Protein AF-A0A9W6YBW3-F1 (afdb_monomer)

Radius of gyration: 19.48 Å; Cα contacts (8 Å, |Δi|>4): 135; chains: 1; bounding box: 66×31×41 Å

Solvent-accessible surface area (backbone atoms only — not comparable to full-atom values): 6914 Å² total; per-residue (Å²): 141,82,72,66,79,62,45,55,63,48,42,54,52,51,54,76,32,42,73,80,82,78,66,52,54,80,42,73,29,34,48,46,88,48,59,49,100,83,72,43,60,48,72,36,84,46,43,98,91,35,56,52,49,73,50,76,48,27,54,49,57,53,56,60,69,70,45,66,70,92,50,41,45,80,44,78,47,76,49,74,46,92,71,98,48,80,50,70,46,75,48,77,46,80,45,76,53,76,93,77,83,80,81,74,87,76,86,135

Nearest PDB structures (foldseek):
  2ivq-assembly1_A  TM=4.413E-01  e=3.637E+00  Escherichia coli
  2ivb-assembly1_C  TM=3.155E-01  e=4.374E+00  Escherichia coli
  2ivb-assembly1_E  TM=3.021E-01  e=4.113E+00  Escherichia coli
  5tgc-assembly3_C  TM=1.911E-01  e=6.724E+00  Saccharomyces cerevisiae

Structure (mmCIF, N/CA/C/O backbone):
data_AF-A0A9W6YBW3-F1
#
_entry.id   AF-A0A9W6YBW3-F1
#
loop_
_atom_site.group_PDB
_atom_site.id
_atom_site.type_symbol
_atom_site.label_atom_id
_atom_site.label_alt_id
_atom_site.label_comp_id
_atom_site.label_asym_id
_atom_site.label_entity_id
_atom_site.label_seq_id
_atom_site.pdbx_PDB_ins_code
_atom_site.Cartn_x
_atom_site.Cartn_y
_atom_site.Cartn_z
_atom_site.occupancy
_atom_site.B_iso_or_equiv
_atom_site.auth_seq_id
_atom_site.auth_comp_id
_atom_site.auth_asym_id
_atom_site.auth_atom_id
_atom_site.pdbx_PDB_model_num
ATOM 1 N N . MET A 1 1 ? -17.115 10.679 24.715 1.00 38.50 1 MET A N 1
ATOM 2 C CA . MET A 1 1 ? -17.860 10.131 23.560 1.00 38.50 1 MET A CA 1
ATOM 3 C C . MET A 1 1 ? -17.455 10.954 22.345 1.00 38.50 1 MET A C 1
ATOM 5 O O . MET A 1 1 ? -17.577 12.166 22.435 1.00 38.50 1 MET A O 1
ATOM 9 N N . GLY A 1 2 ? -16.867 10.359 21.299 1.00 44.84 2 GLY A N 1
ATOM 10 C CA . GLY A 1 2 ? -16.411 11.132 20.124 1.00 44.84 2 GLY A CA 1
ATOM 11 C C . GLY A 1 2 ? -15.371 10.478 19.199 1.00 44.84 2 GLY A C 1
ATOM 12 O O . GLY A 1 2 ? -14.943 11.122 18.253 1.00 44.84 2 GLY A O 1
ATOM 13 N N . GLY A 1 3 ? -14.938 9.235 19.452 1.00 50.19 3 GLY A N 1
ATOM 14 C CA . GLY A 1 3 ? -13.897 8.572 18.643 1.00 50.19 3 GLY A CA 1
ATOM 15 C C . GLY A 1 3 ? -14.406 7.637 17.538 1.00 50.19 3 GLY A C 1
ATOM 16 O O . GLY A 1 3 ? -13.659 7.316 16.623 1.00 50.19 3 GLY A O 1
ATOM 17 N N . THR A 1 4 ? -15.660 7.185 17.606 1.00 52.91 4 THR A N 1
ATOM 18 C CA . THR A 1 4 ? -16.214 6.173 16.686 1.00 52.91 4 THR A CA 1
ATOM 19 C C . THR A 1 4 ? -16.784 6.776 15.401 1.00 52.91 4 THR A C 1
ATOM 21 O O . THR A 1 4 ? -16.621 6.185 14.338 1.00 52.91 4 THR A O 1
ATOM 24 N N . ASP A 1 5 ? -17.359 7.981 15.466 1.00 58.75 5 ASP A N 1
ATOM 25 C CA . ASP A 1 5 ? -18.003 8.642 14.315 1.00 58.75 5 ASP A CA 1
ATOM 26 C C . ASP A 1 5 ? -17.020 9.086 13.225 1.00 58.75 5 ASP A C 1
ATOM 28 O O . ASP A 1 5 ? -17.397 9.182 12.063 1.00 58.75 5 ASP A O 1
ATOM 32 N N . ALA A 1 6 ? -15.752 9.336 13.567 1.00 60.12 6 ALA A N 1
ATOM 33 C CA . ALA A 1 6 ? -14.721 9.700 12.592 1.00 60.12 6 ALA A CA 1
ATOM 34 C C . ALA A 1 6 ? -14.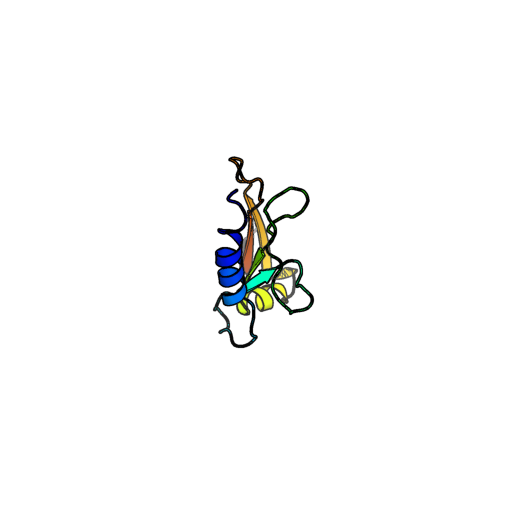027 8.480 11.962 1.00 60.12 6 ALA A C 1
ATOM 36 O O . ALA A 1 6 ? -13.442 8.596 10.886 1.00 60.12 6 ALA A O 1
ATOM 37 N N . LYS A 1 7 ? -14.106 7.303 12.600 1.00 61.16 7 LYS A N 1
ATOM 38 C CA . LYS A 1 7 ? -13.471 6.076 12.100 1.00 61.16 7 LYS A CA 1
ATOM 39 C C . LYS A 1 7 ? -14.166 5.518 10.868 1.00 61.16 7 LYS A C 1
ATOM 41 O O . LYS A 1 7 ? -13.481 5.166 9.915 1.00 61.16 7 LYS A O 1
ATOM 46 N N . VAL A 1 8 ? -15.498 5.477 10.879 1.00 68.31 8 VAL A N 1
ATOM 47 C CA . VAL A 1 8 ? -16.291 4.926 9.768 1.00 68.31 8 VAL A CA 1
ATOM 48 C C . VAL A 1 8 ? -16.038 5.700 8.462 1.00 68.31 8 VAL A C 1
ATOM 50 O O . VAL A 1 8 ? -15.642 5.069 7.487 1.00 68.31 8 VAL A O 1
ATOM 53 N N . PRO A 1 9 ? -16.079 7.050 8.434 1.00 79.75 9 PRO A N 1
ATOM 54 C CA . PRO A 1 9 ? -15.755 7.810 7.226 1.00 79.75 9 PRO A CA 1
ATOM 55 C C . PRO A 1 9 ? -14.326 7.600 6.715 1.00 79.75 9 PRO A C 1
ATOM 57 O O . PRO A 1 9 ? -14.095 7.612 5.506 1.00 79.75 9 PRO A O 1
ATOM 60 N N . ILE A 1 10 ? -13.353 7.430 7.618 1.00 77.38 10 ILE A N 1
ATOM 61 C CA . ILE A 1 10 ? -11.965 7.163 7.225 1.00 77.38 10 ILE A CA 1
ATOM 62 C C . ILE A 1 10 ? -11.863 5.755 6.647 1.00 77.38 10 ILE A C 1
ATOM 64 O O . ILE A 1 10 ? -11.275 5.601 5.583 1.00 77.38 10 ILE A O 1
ATOM 68 N N . GLN A 1 11 ? -12.464 4.750 7.283 1.00 82.19 11 GLN A N 1
ATOM 69 C CA . GLN A 1 11 ? -12.439 3.376 6.794 1.00 82.19 11 GLN A CA 1
ATOM 70 C C . GLN A 1 11 ? -13.143 3.222 5.447 1.00 82.19 11 GLN A C 1
ATOM 72 O O . GLN A 1 11 ? -12.586 2.586 4.555 1.00 82.19 11 GLN A O 1
ATOM 77 N N . ASP A 1 12 ? -14.275 3.890 5.238 1.00 86.44 12 ASP A N 1
ATOM 78 C CA . ASP A 1 12 ? -14.943 3.937 3.935 1.00 86.44 12 ASP A CA 1
ATOM 79 C C . ASP A 1 12 ? -14.046 4.591 2.878 1.00 86.44 12 ASP A C 1
ATOM 81 O O . ASP A 1 12 ? -13.922 4.105 1.750 1.00 86.44 12 ASP A O 1
ATOM 85 N N . LYS A 1 13 ? -13.350 5.675 3.249 1.00 86.31 13 LYS A N 1
ATOM 86 C CA . LYS A 1 13 ? -12.421 6.354 2.345 1.00 86.31 13 LYS A CA 1
ATOM 87 C C . LYS A 1 13 ? -11.221 5.47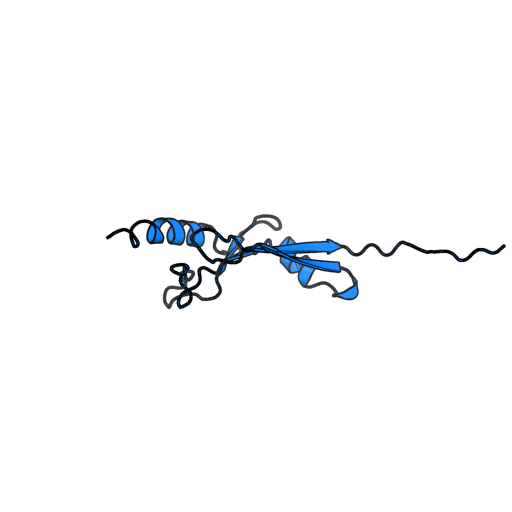9 1.996 1.00 86.31 13 LYS A C 1
ATOM 89 O O . LYS A 1 13 ? -10.873 5.406 0.819 1.00 86.31 13 LYS A O 1
ATOM 94 N N . VAL A 1 14 ? -10.610 4.819 2.980 1.00 86.06 14 VAL A N 1
ATOM 95 C CA . VAL A 1 14 ? -9.514 3.865 2.763 1.00 86.06 14 VAL A CA 1
ATOM 96 C C . VAL A 1 14 ? -9.983 2.745 1.842 1.00 86.06 14 VAL A C 1
ATOM 98 O O . VAL A 1 14 ? -9.343 2.485 0.829 1.00 86.06 14 VAL A O 1
ATOM 101 N N . THR A 1 15 ? -11.144 2.163 2.144 1.00 88.38 15 THR A N 1
ATOM 102 C CA . THR A 1 15 ? -11.733 1.067 1.372 1.00 88.38 15 THR A CA 1
ATOM 103 C C . THR A 1 15 ? -11.962 1.472 -0.085 1.00 88.38 15 THR A C 1
ATOM 105 O O . THR A 1 15 ? -11.633 0.715 -0.994 1.00 88.38 15 THR A O 1
ATOM 108 N N . SER A 1 16 ? -12.435 2.698 -0.333 1.00 90.19 16 SER A N 1
ATOM 109 C CA . SER A 1 16 ? -12.636 3.217 -1.695 1.00 90.19 16 SER A CA 1
ATOM 110 C C . SER A 1 16 ? -11.352 3.383 -2.521 1.00 90.19 16 SER A C 1
ATOM 112 O O . SER A 1 16 ? -11.429 3.526 -3.738 1.00 90.19 16 SER A O 1
ATOM 114 N N . LEU A 1 17 ? -10.185 3.402 -1.870 1.00 91.00 17 LEU A N 1
ATOM 115 C CA . LEU A 1 17 ? -8.874 3.540 -2.509 1.00 91.00 17 LEU A CA 1
ATOM 116 C C . LEU A 1 17 ? -8.128 2.203 -2.609 1.00 91.00 17 LEU A C 1
ATOM 118 O O . LEU A 1 17 ? -7.019 2.184 -3.141 1.00 91.00 17 LEU A O 1
ATOM 122 N N . THR A 1 18 ? -8.689 1.117 -2.073 1.00 91.94 18 THR A N 1
ATOM 123 C CA . THR A 1 18 ? -8.033 -0.195 -2.028 1.00 91.94 18 THR A CA 1
ATOM 124 C C . THR A 1 18 ? -7.779 -0.719 -3.432 1.00 91.94 18 THR A C 1
ATOM 126 O O . THR A 1 18 ? -8.599 -0.534 -4.329 1.00 91.94 18 THR A O 1
ATOM 129 N N . PHE A 1 19 ? -6.651 -1.397 -3.611 1.00 90.88 19 PHE A N 1
ATOM 130 C CA . PHE A 1 19 ? -6.302 -2.017 -4.882 1.00 90.88 19 PHE A CA 1
ATOM 131 C C . PHE A 1 19 ? -7.355 -3.038 -5.331 1.00 90.88 19 PHE A C 1
ATOM 133 O O . PHE A 1 19 ? -7.567 -4.052 -4.671 1.00 90.88 19 PHE A O 1
ATOM 140 N N . THR A 1 20 ? -7.974 -2.795 -6.483 1.00 91.62 20 THR A N 1
ATOM 141 C CA . THR A 1 20 ? -8.949 -3.705 -7.106 1.00 91.62 20 THR A CA 1
ATOM 142 C C . THR A 1 20 ? -8.341 -4.545 -8.227 1.00 91.62 20 THR A C 1
ATOM 144 O O . THR A 1 20 ? -8.956 -5.501 -8.694 1.00 91.62 20 THR A O 1
ATOM 147 N N . GLY A 1 21 ? -7.148 -4.175 -8.701 1.00 92.12 21 GLY A N 1
ATOM 148 C CA . GLY A 1 21 ? -6.519 -4.767 -9.879 1.00 92.12 21 GLY A CA 1
ATOM 149 C C . GLY A 1 21 ? -6.890 -4.062 -11.182 1.00 92.12 21 GLY A C 1
ATOM 150 O O . GLY A 1 21 ? -6.162 -4.201 -12.169 1.00 92.12 21 GLY A O 1
ATOM 151 N N . ASN A 1 22 ? -7.944 -3.246 -11.185 1.00 95.38 22 ASN A N 1
ATOM 152 C CA . ASN A 1 22 ? -8.452 -2.562 -12.374 1.00 95.38 22 ASN A CA 1
ATOM 153 C C . ASN A 1 22 ? -7.877 -1.153 -12.568 1.00 95.38 22 ASN A C 1
ATOM 155 O O . ASN A 1 22 ? -8.185 -0.507 -13.563 1.00 95.38 22 ASN A O 1
ATOM 159 N N . GLU A 1 23 ? -7.040 -0.675 -11.647 1.00 95.62 23 GLU A N 1
ATOM 160 C CA . GLU A 1 23 ? -6.454 0.662 -11.711 1.00 95.62 23 GLU A CA 1
ATOM 161 C C . GLU A 1 23 ? -5.541 0.821 -12.931 1.00 95.62 23 GLU A C 1
ATOM 163 O O . GLU A 1 23 ? -4.775 -0.085 -13.279 1.00 95.62 23 GLU A O 1
ATOM 168 N N . ASP A 1 24 ? -5.554 1.997 -13.553 1.00 96.69 24 ASP A N 1
ATOM 169 C CA . ASP A 1 24 ? -4.591 2.328 -14.602 1.00 96.69 24 ASP A CA 1
ATOM 170 C C . ASP A 1 24 ? -3.150 2.362 -14.061 1.00 96.69 24 ASP A C 1
ATOM 172 O O . ASP A 1 24 ? -2.902 2.489 -12.861 1.00 96.69 24 ASP A O 1
ATOM 176 N N . ASN A 1 25 ? -2.155 2.299 -14.954 1.00 94.25 25 ASN A N 1
ATOM 177 C CA . ASN A 1 25 ? -0.749 2.158 -14.553 1.00 94.25 25 ASN A CA 1
ATOM 178 C C . ASN A 1 25 ? -0.254 3.264 -13.594 1.00 94.25 25 ASN A C 1
ATOM 180 O O . ASN A 1 25 ? 0.569 3.011 -12.717 1.00 94.25 25 ASN A O 1
ATOM 184 N N . HIS A 1 26 ? -0.765 4.486 -13.757 1.00 92.69 26 HIS A N 1
ATOM 185 C CA . HIS A 1 26 ? -0.424 5.651 -12.933 1.00 92.69 26 HIS A CA 1
ATOM 186 C C . HIS A 1 26 ? -1.525 6.037 -11.941 1.00 92.69 26 HIS A C 1
ATOM 188 O O . HIS A 1 26 ? -1.368 7.016 -11.213 1.00 92.69 26 HIS A O 1
ATOM 194 N N . GLN A 1 27 ? -2.635 5.297 -11.907 1.00 94.00 27 GLN A N 1
ATOM 195 C CA . GLN A 1 27 ? -3.698 5.555 -10.951 1.00 94.00 27 GLN A CA 1
ATOM 196 C C . GLN A 1 27 ? -3.242 5.096 -9.558 1.00 94.00 27 GLN A C 1
ATOM 198 O O . GLN A 1 27 ? -2.780 3.959 -9.406 1.00 94.00 27 GLN A O 1
ATOM 203 N N . PRO A 1 28 ? -3.320 5.975 -8.543 1.00 91.94 28 PRO A N 1
ATOM 204 C CA . PRO A 1 28 ? -2.914 5.624 -7.198 1.00 91.94 28 PRO A CA 1
ATOM 205 C C . PRO A 1 28 ? -3.949 4.725 -6.529 1.00 91.94 28 PRO A C 1
ATOM 207 O O . PRO A 1 28 ? -5.153 4.923 -6.687 1.00 91.94 28 PRO A O 1
ATOM 210 N N . PHE A 1 29 ? -3.458 3.797 -5.720 1.00 92.44 29 PHE A N 1
ATOM 211 C CA . PHE A 1 29 ? -4.253 2.983 -4.810 1.00 92.44 29 PHE A CA 1
ATOM 212 C C . PHE A 1 29 ? -3.565 2.890 -3.449 1.00 92.44 29 PHE A C 1
ATOM 214 O O . PHE A 1 29 ? -2.351 3.088 -3.327 1.00 92.44 29 PHE A O 1
ATOM 221 N N . ALA A 1 30 ? -4.358 2.607 -2.424 1.00 90.12 30 ALA A N 1
ATOM 222 C CA . ALA A 1 30 ? -3.920 2.437 -1.053 1.00 90.12 30 ALA A CA 1
ATOM 223 C C . ALA A 1 30 ? -3.832 0.953 -0.676 1.00 90.12 30 ALA A C 1
ATOM 225 O O . ALA A 1 30 ? -4.535 0.105 -1.227 1.00 90.12 30 ALA A O 1
ATOM 226 N N . PHE A 1 31 ? -2.976 0.656 0.294 1.00 87.38 31 PHE A N 1
ATOM 227 C CA . PHE A 1 31 ? -2.910 -0.630 0.977 1.00 87.38 31 PHE A CA 1
ATOM 228 C C . PHE A 1 31 ? -2.613 -0.401 2.460 1.00 87.38 31 PHE A C 1
ATOM 230 O O . PHE A 1 31 ? -1.919 0.549 2.830 1.00 87.38 31 PHE A O 1
ATOM 237 N N . THR A 1 32 ? -3.144 -1.263 3.319 1.00 87.19 32 THR A N 1
ATOM 238 C CA . THR A 1 32 ? -2.903 -1.237 4.767 1.00 87.19 32 THR A CA 1
ATOM 239 C C . THR A 1 32 ? -1.987 -2.379 5.185 1.00 87.19 32 THR A C 1
ATOM 241 O O . THR A 1 32 ? -1.680 -3.273 4.397 1.00 87.19 32 THR A O 1
ATOM 244 N N . TRP A 1 33 ? -1.502 -2.331 6.426 1.00 83.25 33 TRP A N 1
ATOM 245 C CA . TRP A 1 33 ? -0.601 -3.357 6.961 1.00 83.25 33 TRP A CA 1
ATOM 246 C C . TRP A 1 33 ? -1.291 -4.710 7.199 1.00 83.25 33 TRP A C 1
ATOM 248 O O . TRP A 1 33 ? -0.630 -5.745 7.166 1.00 83.25 33 TRP A O 1
ATOM 258 N N . SER A 1 34 ? -2.603 -4.698 7.433 1.00 86.69 34 SER A N 1
ATOM 259 C CA . SER A 1 34 ? -3.443 -5.882 7.594 1.00 86.69 34 SER A CA 1
ATOM 260 C C . SER A 1 34 ? -4.858 -5.627 7.078 1.00 86.69 34 SER A C 1
ATOM 262 O O . SER A 1 34 ? -5.253 -4.480 6.824 1.00 86.69 34 SER A O 1
ATOM 264 N N . TYR A 1 35 ? -5.586 -6.727 6.919 1.00 86.62 35 TYR A N 1
ATOM 265 C CA . TYR A 1 35 ? -6.992 -6.792 6.548 1.00 86.62 35 TYR A CA 1
ATOM 266 C C . TYR A 1 35 ? -7.712 -7.671 7.575 1.00 86.62 35 TYR A C 1
ATOM 268 O O . TYR A 1 35 ? -7.078 -8.543 8.178 1.00 86.62 35 TYR A O 1
ATOM 276 N N . ASP A 1 36 ? -8.991 -7.401 7.819 1.00 84.62 36 ASP A N 1
ATOM 277 C CA . ASP A 1 36 ? -9.829 -8.259 8.658 1.00 84.62 36 ASP A CA 1
ATOM 278 C C . ASP A 1 36 ? -10.346 -9.486 7.886 1.00 84.62 36 ASP A C 1
ATOM 280 O O . ASP A 1 36 ? -10.046 -9.673 6.706 1.00 84.62 36 ASP A O 1
ATOM 284 N N . ASP A 1 37 ? -11.120 -10.337 8.563 1.00 87.88 37 ASP A N 1
ATOM 285 C CA . ASP A 1 37 ? -11.690 -11.556 7.973 1.00 87.88 37 ASP A CA 1
ATOM 286 C C . ASP A 1 37 ? -12.669 -11.269 6.808 1.00 87.88 37 ASP A C 1
ATOM 288 O O . ASP A 1 37 ? -12.979 -12.177 6.037 1.00 87.88 37 ASP A O 1
ATOM 292 N N . ASP A 1 38 ? -13.134 -10.020 6.662 1.00 85.69 38 ASP A N 1
ATOM 293 C CA . ASP A 1 38 ? -14.016 -9.548 5.587 1.00 85.69 38 ASP A CA 1
ATOM 294 C C . ASP A 1 38 ? -13.232 -8.850 4.446 1.00 85.69 38 ASP A C 1
ATOM 296 O O . ASP A 1 38 ? -13.830 -8.147 3.624 1.00 85.69 38 ASP A O 1
ATOM 300 N N . ASP A 1 39 ? -11.900 -9.007 4.394 1.00 84.31 39 ASP A N 1
ATOM 301 C CA . ASP A 1 39 ? -10.985 -8.331 3.457 1.00 84.31 39 ASP A CA 1
ATOM 302 C C . ASP A 1 39 ? -11.054 -6.793 3.533 1.00 84.31 39 ASP A C 1
ATOM 304 O O . ASP A 1 39 ? -10.705 -6.073 2.588 1.00 84.31 39 ASP A O 1
ATOM 308 N N . ARG A 1 40 ? -11.482 -6.235 4.672 1.00 85.00 40 ARG A N 1
ATOM 309 C CA . ARG A 1 40 ? -11.497 -4.784 4.856 1.00 85.00 40 ARG A CA 1
ATOM 310 C C . ARG A 1 40 ? -10.157 -4.304 5.391 1.00 85.00 40 ARG A C 1
ATOM 312 O O . ARG A 1 40 ? -9.609 -4.893 6.324 1.00 85.00 40 ARG A O 1
ATOM 319 N N . PRO A 1 41 ? -9.627 -3.198 4.848 1.00 86.81 41 PRO A N 1
ATOM 320 C CA . PRO A 1 41 ? -8.361 -2.651 5.303 1.00 86.81 41 PRO A CA 1
ATOM 321 C C . PRO A 1 41 ? -8.453 -2.210 6.768 1.00 86.81 41 PRO A C 1
ATOM 323 O O . PRO A 1 41 ? -9.366 -1.469 7.156 1.00 86.81 41 PRO A O 1
ATOM 326 N N . HIS A 1 42 ? -7.480 -2.635 7.579 1.00 87.12 42 HIS A N 1
ATOM 327 C CA . HIS A 1 42 ? -7.396 -2.236 8.981 1.00 87.12 42 HIS A CA 1
ATOM 328 C C . HIS A 1 42 ? -7.054 -0.749 9.108 1.00 87.12 42 HIS A C 1
ATOM 330 O O . HIS A 1 42 ? -5.993 -0.289 8.678 1.00 87.12 42 HIS A O 1
ATOM 336 N N . VAL A 1 43 ? -7.943 0.003 9.756 1.00 84.75 43 VAL A N 1
ATOM 337 C CA . VAL A 1 43 ? -7.781 1.431 10.051 1.00 84.75 43 VAL A CA 1
ATOM 338 C C . VAL A 1 43 ? -7.599 1.612 11.553 1.00 84.75 43 VAL A C 1
ATOM 340 O O . VAL A 1 43 ? -8.559 1.643 12.337 1.00 84.75 43 VAL A O 1
ATOM 343 N N . GLY A 1 44 ? -6.334 1.742 11.952 1.00 81.12 44 GLY A N 1
ATOM 344 C CA . GLY A 1 44 ? -5.981 1.936 13.350 1.00 81.12 44 GLY A CA 1
ATOM 345 C C . GLY A 1 44 ? -6.555 3.223 13.942 1.00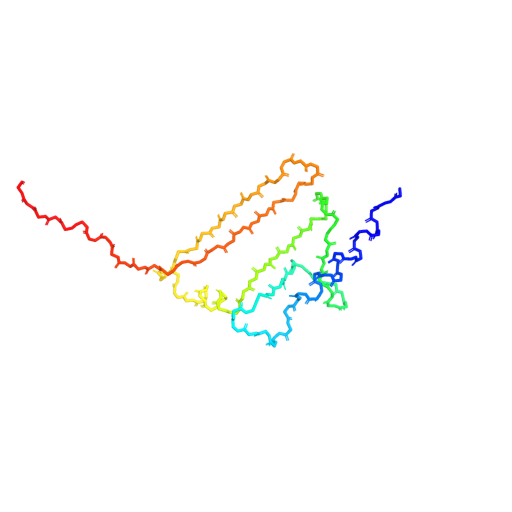 81.12 44 GLY A C 1
ATOM 346 O O . GLY A 1 44 ? -6.851 4.195 13.248 1.00 81.12 44 GLY A O 1
ATOM 347 N N . THR A 1 45 ? -6.739 3.227 15.259 1.00 77.12 45 THR A N 1
ATOM 348 C CA . THR A 1 45 ? -7.109 4.404 16.062 1.00 77.12 45 THR A CA 1
ATOM 349 C C . THR A 1 45 ? -6.068 5.523 15.999 1.00 77.12 45 THR A C 1
ATOM 351 O O . THR A 1 45 ? -6.413 6.664 16.300 1.00 77.12 45 THR A O 1
ATOM 354 N N . GLY A 1 46 ? -4.820 5.209 15.640 1.00 73.00 46 GLY A N 1
ATOM 355 C CA . GLY A 1 46 ? -3.687 6.126 15.747 1.00 73.00 46 GLY A CA 1
ATOM 356 C C . GLY A 1 46 ? -3.082 6.185 17.153 1.00 73.00 46 GLY A C 1
ATOM 357 O O . GLY A 1 46 ? -2.342 7.119 17.440 1.00 73.00 46 GLY A O 1
ATOM 358 N N . SER A 1 47 ? -3.410 5.224 18.024 1.00 75.25 47 SER A N 1
ATOM 359 C CA . SER A 1 47 ? -2.751 5.049 19.325 1.00 75.25 47 SER A CA 1
ATOM 360 C C . SER A 1 47 ? -1.513 4.161 19.197 1.00 75.25 47 SER A C 1
ATOM 362 O O . SER A 1 47 ? -1.410 3.387 18.248 1.00 75.25 47 SER A O 1
ATOM 364 N N . ASP A 1 48 ? -0.616 4.198 20.182 1.00 74.94 48 ASP A N 1
ATOM 365 C CA . ASP A 1 48 ? 0.603 3.371 20.212 1.00 74.94 48 ASP A CA 1
ATOM 366 C C . ASP A 1 48 ? 0.324 1.866 20.077 1.00 74.94 48 ASP A C 1
ATOM 368 O O . ASP A 1 48 ? 1.149 1.114 19.563 1.00 74.94 48 ASP A O 1
ATOM 372 N N . GLN A 1 49 ? -0.846 1.421 20.543 1.00 81.25 49 GLN A N 1
ATOM 373 C CA . GLN A 1 49 ? -1.279 0.022 20.497 1.00 81.25 49 GLN A CA 1
ATOM 374 C C . GLN A 1 49 ? -2.000 -0.337 19.190 1.00 81.25 49 GLN A C 1
ATOM 376 O O . GLN A 1 49 ? -2.174 -1.516 18.897 1.00 81.25 49 GLN A O 1
ATOM 381 N N . ASP A 1 50 ? -2.444 0.662 18.424 1.00 77.50 50 ASP A N 1
ATOM 382 C CA . ASP A 1 50 ? -3.252 0.490 17.219 1.00 77.50 50 ASP A CA 1
ATOM 383 C C . ASP A 1 50 ? -2.995 1.643 16.234 1.00 77.50 50 ASP A C 1
ATOM 385 O O . ASP A 1 50 ? -3.794 2.575 16.063 1.00 77.50 50 ASP A O 1
ATOM 389 N N . LEU A 1 51 ? -1.813 1.582 15.618 1.00 77.19 51 LEU A N 1
ATOM 390 C CA . LEU A 1 51 ? -1.315 2.581 14.681 1.00 77.19 51 LEU A CA 1
ATOM 391 C C . LEU A 1 51 ? -2.162 2.612 13.404 1.00 77.19 51 LEU A C 1
ATOM 393 O O . LEU A 1 51 ? -2.488 1.582 12.812 1.00 77.19 51 LEU A O 1
ATOM 397 N N . PHE A 1 52 ? -2.459 3.818 12.923 1.00 78.88 52 PHE A N 1
ATOM 398 C CA . PHE A 1 52 ? -2.988 3.998 11.576 1.00 78.88 52 PHE A CA 1
ATOM 399 C C . PHE A 1 52 ? -1.830 3.957 10.573 1.00 78.88 52 PHE A C 1
ATOM 401 O O . PHE A 1 52 ? -1.079 4.924 10.453 1.00 78.88 52 PHE A O 1
ATOM 408 N N . LEU A 1 53 ? -1.683 2.832 9.867 1.00 80.19 53 LEU A N 1
ATOM 409 C CA . LEU A 1 53 ? -0.644 2.635 8.859 1.00 80.19 53 LEU A CA 1
ATOM 410 C C . LEU A 1 53 ? -1.264 2.325 7.493 1.00 80.19 53 LEU A C 1
ATOM 412 O O . LEU A 1 53 ? -1.926 1.302 7.310 1.00 80.19 53 LEU A O 1
ATOM 416 N N . MET A 1 54 ? -1.002 3.209 6.533 1.00 83.50 54 MET A N 1
ATOM 417 C CA . MET A 1 54 ? -1.422 3.097 5.139 1.00 83.50 54 MET A CA 1
ATOM 418 C C . MET A 1 54 ? -0.249 3.454 4.227 1.00 83.50 54 MET A C 1
ATOM 420 O O . MET A 1 54 ? 0.417 4.467 4.436 1.00 83.50 54 MET A O 1
ATOM 424 N N . GLY A 1 55 ? -0.047 2.656 3.182 1.00 85.88 55 GLY A N 1
ATOM 425 C CA . GLY A 1 55 ? 0.768 3.012 2.029 1.00 85.88 55 GLY A CA 1
ATOM 426 C C . GLY A 1 55 ? -0.108 3.416 0.846 1.00 85.88 55 GLY A C 1
ATOM 427 O O . GLY A 1 55 ? -1.228 2.932 0.697 1.00 85.88 55 GLY A O 1
ATOM 428 N N . MET A 1 56 ? 0.410 4.292 -0.014 1.00 89.12 56 MET A N 1
ATOM 429 C CA . MET A 1 56 ? -0.174 4.578 -1.325 1.00 89.12 56 MET A CA 1
ATOM 430 C C . MET A 1 56 ? 0.886 4.373 -2.398 1.00 89.12 56 MET A C 1
ATOM 432 O O . MET A 1 56 ? 2.043 4.749 -2.219 1.00 89.12 56 MET A O 1
ATOM 436 N N . THR A 1 57 ? 0.500 3.773 -3.516 1.00 90.69 57 THR A N 1
ATOM 437 C CA . THR A 1 57 ? 1.406 3.518 -4.639 1.00 90.69 57 THR A CA 1
ATOM 438 C C . THR A 1 57 ? 0.638 3.489 -5.959 1.00 90.69 57 THR A C 1
ATOM 440 O O . THR A 1 57 ? -0.571 3.693 -5.991 1.00 90.69 57 THR A O 1
ATOM 443 N N . THR A 1 58 ? 1.348 3.263 -7.060 1.00 92.75 58 THR A N 1
ATOM 444 C CA . THR A 1 58 ? 0.787 3.017 -8.396 1.00 92.75 58 THR A CA 1
ATOM 445 C C . THR A 1 58 ? 1.409 1.742 -8.961 1.00 92.75 58 THR A C 1
ATOM 447 O O . THR A 1 58 ? 2.505 1.351 -8.545 1.00 92.75 58 THR A O 1
ATOM 450 N N . LYS A 1 59 ? 0.775 1.111 -9.957 1.00 93.56 59 LYS A N 1
ATOM 451 C CA . LYS A 1 59 ? 1.381 -0.038 -10.659 1.00 93.56 59 LYS A CA 1
ATOM 452 C C . LYS A 1 59 ? 2.731 0.344 -11.271 1.00 93.56 59 LYS A C 1
ATOM 454 O O . LYS A 1 59 ? 3.688 -0.418 -11.174 1.00 93.56 59 LYS A O 1
ATOM 459 N N . HIS A 1 60 ? 2.843 1.560 -11.809 1.00 90.88 60 HIS A N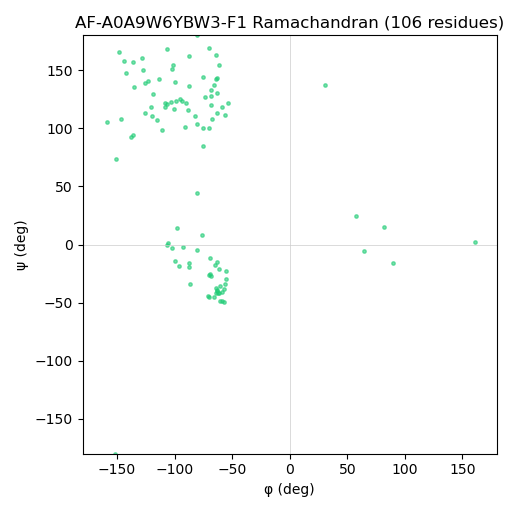 1
ATOM 460 C CA . HIS A 1 60 ? 4.094 2.091 -12.337 1.00 90.88 60 HIS A CA 1
ATOM 461 C C . HIS A 1 60 ? 5.207 2.086 -11.283 1.00 90.88 60 HIS A C 1
ATOM 463 O O . HIS A 1 60 ? 6.290 1.580 -11.561 1.00 90.88 60 HIS A O 1
ATOM 469 N N . LEU A 1 61 ? 4.950 2.601 -10.076 1.00 88.81 61 LEU A N 1
ATOM 470 C CA . LEU A 1 61 ? 5.942 2.616 -8.995 1.00 88.81 61 LEU A CA 1
ATOM 471 C C . LEU A 1 61 ? 6.337 1.202 -8.553 1.00 88.81 61 LEU A C 1
ATOM 473 O O . LEU A 1 61 ? 7.520 0.952 -8.337 1.00 88.81 61 LEU A O 1
ATOM 477 N N . LEU A 1 62 ? 5.386 0.265 -8.487 1.00 90.19 62 LEU A N 1
ATOM 478 C CA . LEU A 1 62 ? 5.695 -1.141 -8.203 1.00 90.19 62 LEU A CA 1
ATOM 479 C C . LEU A 1 62 ? 6.582 -1.765 -9.289 1.00 90.19 62 LEU A C 1
ATOM 481 O O . LEU A 1 62 ? 7.554 -2.447 -8.971 1.00 90.19 62 LEU A O 1
ATOM 485 N N . HIS A 1 63 ? 6.313 -1.482 -10.566 1.00 91.19 63 HIS A N 1
ATOM 486 C CA . HIS A 1 63 ? 7.179 -1.912 -11.663 1.00 91.19 63 HIS A CA 1
ATOM 487 C C . HIS A 1 63 ? 8.568 -1.274 -11.595 1.00 91.19 63 HIS A C 1
ATOM 489 O O . HIS A 1 63 ? 9.547 -1.954 -11.888 1.00 91.19 63 HIS A O 1
ATOM 495 N N . GLN A 1 64 ? 8.679 -0.003 -11.190 1.00 88.38 64 GLN A N 1
ATOM 496 C CA . GLN A 1 64 ? 9.980 0.638 -10.978 1.00 88.38 64 GLN A CA 1
ATOM 497 C C . GLN A 1 64 ? 10.760 -0.027 -9.839 1.00 88.38 64 GLN A C 1
ATOM 499 O O . GLN A 1 64 ? 11.954 -0.264 -9.992 1.00 88.38 64 GLN A O 1
ATOM 504 N N . LEU A 1 65 ? 10.087 -0.376 -8.739 1.00 87.62 65 LEU A N 1
ATOM 505 C CA . LEU A 1 65 ? 10.699 -1.044 -7.589 1.00 87.62 65 LEU A CA 1
ATOM 506 C C . LEU A 1 65 ? 11.148 -2.483 -7.902 1.00 87.62 65 LEU A C 1
ATOM 508 O O . LEU A 1 65 ? 12.089 -2.975 -7.289 1.00 87.62 65 LEU A O 1
ATOM 512 N N . ALA A 1 66 ? 10.497 -3.147 -8.863 1.00 90.38 66 ALA A N 1
ATOM 513 C CA . ALA A 1 66 ? 10.837 -4.498 -9.314 1.00 90.38 66 ALA A CA 1
ATOM 514 C C . ALA A 1 66 ? 12.016 -4.557 -10.310 1.00 90.38 66 ALA A C 1
ATOM 516 O O . ALA A 1 66 ? 12.423 -5.647 -10.715 1.00 90.38 66 ALA A O 1
ATOM 517 N N . ARG A 1 67 ? 12.552 -3.407 -10.742 1.00 90.50 67 ARG A N 1
ATOM 518 C CA . ARG A 1 67 ? 13.755 -3.337 -11.590 1.00 90.50 67 ARG A CA 1
ATOM 519 C C . ARG A 1 67 ? 15.000 -3.751 -10.798 1.00 90.50 67 ARG A C 1
ATOM 521 O O . ARG A 1 67 ? 14.971 -3.846 -9.577 1.00 90.50 67 ARG A O 1
ATOM 528 N N . ASP A 1 68 ? 16.118 -3.943 -11.498 1.00 90.94 68 ASP A N 1
ATOM 529 C CA . ASP A 1 68 ? 17.425 -4.114 -10.855 1.00 90.94 68 ASP A CA 1
ATOM 530 C C . ASP A 1 68 ? 17.696 -2.933 -9.890 1.00 90.94 68 ASP A C 1
ATOM 532 O O . ASP A 1 68 ? 17.689 -1.780 -10.350 1.00 90.94 68 ASP A O 1
ATOM 536 N N . PRO A 1 69 ? 17.930 -3.185 -8.583 1.00 87.12 69 PRO A N 1
ATOM 537 C CA . PRO A 1 69 ? 18.225 -2.155 -7.586 1.00 87.12 69 PRO A CA 1
ATOM 538 C C . PRO A 1 69 ? 19.411 -1.252 -7.939 1.00 87.12 69 PRO A C 1
ATOM 540 O O . PRO A 1 69 ? 19.463 -0.118 -7.476 1.00 87.12 69 PRO A O 1
ATOM 543 N N . ALA A 1 70 ? 20.340 -1.701 -8.790 1.00 88.75 70 ALA A N 1
ATOM 544 C CA . ALA A 1 70 ? 21.435 -0.864 -9.285 1.00 88.75 70 ALA A CA 1
ATOM 545 C C . ALA A 1 70 ? 20.968 0.251 -10.245 1.00 88.75 70 ALA A C 1
ATOM 547 O O . ALA A 1 70 ? 21.743 1.142 -10.592 1.00 88.75 70 ALA A O 1
ATOM 548 N N . THR A 1 71 ? 19.713 0.209 -10.702 1.00 85.88 71 THR A N 1
ATOM 549 C CA . THR A 1 71 ? 19.190 1.079 -11.770 1.00 85.88 71 THR A CA 1
ATOM 550 C C . THR A 1 71 ? 18.244 2.176 -11.281 1.00 85.88 71 THR A C 1
ATOM 552 O O . THR A 1 71 ? 17.758 2.980 -12.088 1.00 85.88 71 THR A O 1
ATOM 555 N N . PHE A 1 72 ? 17.979 2.244 -9.977 1.00 84.56 72 PHE A N 1
ATOM 556 C CA . PHE A 1 72 ? 17.151 3.285 -9.378 1.00 84.56 72 PHE A CA 1
ATOM 557 C C . PHE A 1 72 ? 17.658 3.684 -7.995 1.00 84.56 72 PHE A C 1
ATOM 559 O O . PHE A 1 72 ? 18.357 2.936 -7.320 1.00 84.56 72 PHE A O 1
ATOM 566 N N . VAL A 1 73 ? 17.280 4.886 -7.573 1.00 83.62 73 VAL A N 1
ATOM 567 C CA . VAL A 1 73 ? 17.483 5.355 -6.203 1.00 83.62 73 VAL A CA 1
ATOM 568 C C . VAL A 1 73 ? 16.126 5.384 -5.515 1.00 83.62 73 VAL A C 1
ATOM 570 O O . VAL A 1 73 ? 15.199 6.052 -5.981 1.00 83.62 73 VAL A O 1
ATOM 573 N N . LEU A 1 74 ? 16.019 4.647 -4.410 1.00 83.75 74 LEU A N 1
ATOM 574 C CA . LEU A 1 74 ? 14.879 4.698 -3.503 1.00 83.75 74 LEU A CA 1
ATOM 575 C C . LEU A 1 74 ? 15.136 5.782 -2.456 1.00 83.75 74 LEU A C 1
ATOM 577 O O . LEU A 1 74 ? 16.058 5.659 -1.654 1.00 83.75 74 LEU A O 1
ATOM 581 N N . ASN A 1 75 ? 14.320 6.830 -2.458 1.00 82.00 75 ASN A N 1
ATOM 582 C CA . ASN A 1 75 ? 14.303 7.816 -1.389 1.00 82.00 75 ASN A CA 1
ATOM 583 C C . ASN A 1 75 ? 13.144 7.500 -0.439 1.00 82.00 75 ASN A C 1
ATOM 585 O O . ASN A 1 75 ? 11.997 7.434 -0.877 1.00 82.00 75 ASN A O 1
ATOM 589 N N . VAL A 1 76 ? 13.429 7.317 0.847 1.00 78.81 76 VAL A N 1
ATOM 590 C CA . VAL A 1 76 ? 12.411 7.144 1.890 1.00 78.81 76 VAL A CA 1
ATOM 591 C C . VAL A 1 76 ? 12.536 8.333 2.825 1.00 78.81 76 VAL A C 1
ATOM 593 O O . VAL A 1 76 ? 13.501 8.428 3.578 1.00 78.81 76 VAL A O 1
ATOM 596 N N . ASP A 1 77 ? 11.575 9.245 2.750 1.00 74.25 77 ASP A N 1
ATOM 597 C CA . ASP A 1 77 ? 11.471 10.376 3.661 1.00 74.25 77 ASP A CA 1
ATOM 598 C C . ASP A 1 77 ? 10.425 10.073 4.739 1.00 74.25 77 ASP A C 1
ATOM 600 O O . ASP A 1 77 ? 9.389 9.464 4.473 1.00 74.25 77 ASP A O 1
ATOM 604 N N . GLY A 1 78 ? 10.704 10.464 5.976 1.00 71.88 78 GLY A N 1
ATOM 605 C CA . GLY A 1 78 ? 9.846 10.212 7.128 1.00 71.88 78 GLY A CA 1
ATOM 606 C C . GLY A 1 78 ? 9.539 11.520 7.834 1.00 71.88 78 GLY A C 1
ATOM 607 O O . GLY A 1 78 ? 10.420 12.128 8.432 1.00 71.88 78 GLY A O 1
ATOM 608 N N . THR A 1 79 ? 8.280 11.947 7.805 1.00 67.31 79 THR A N 1
ATOM 609 C CA . THR A 1 79 ? 7.822 13.133 8.532 1.00 67.31 79 THR A CA 1
ATOM 610 C C . THR A 1 79 ? 7.055 12.718 9.784 1.00 67.31 79 THR A C 1
ATOM 612 O O . THR A 1 79 ? 6.030 12.043 9.703 1.00 67.31 79 THR A O 1
ATOM 615 N N . TYR A 1 80 ? 7.510 13.175 10.951 1.00 62.84 80 TYR A N 1
ATOM 616 C CA . TYR A 1 80 ? 6.773 13.051 12.212 1.00 62.84 80 TYR A CA 1
ATOM 617 C C . TYR A 1 80 ? 5.937 14.305 12.471 1.00 62.84 80 TYR A C 1
ATOM 619 O O . TYR A 1 80 ? 6.468 15.416 12.548 1.00 62.84 80 TYR A O 1
ATOM 627 N N . LYS A 1 81 ? 4.623 14.147 12.658 1.00 60.06 81 LYS A N 1
ATOM 628 C CA . LYS A 1 81 ? 3.754 15.257 13.063 1.00 60.06 81 LYS A CA 1
ATOM 629 C C . LYS A 1 81 ? 3.658 15.318 14.591 1.00 60.06 81 LYS A C 1
ATOM 631 O O . LYS A 1 81 ? 2.896 14.592 15.206 1.00 60.06 81 LYS A O 1
ATOM 636 N N . LEU A 1 82 ? 4.400 16.234 15.214 1.00 57.34 82 LEU A N 1
ATOM 637 C CA . LEU A 1 82 ? 4.551 16.334 16.679 1.00 57.34 82 LEU A CA 1
ATOM 638 C C . LEU A 1 82 ? 3.357 16.951 17.446 1.00 57.34 82 LEU A C 1
ATOM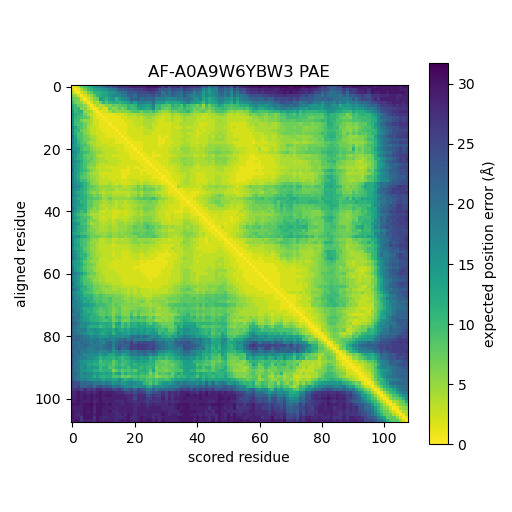 640 O O . LEU A 1 82 ? 3.488 17.252 18.630 1.00 57.34 82 LEU A O 1
ATOM 644 N N . LYS A 1 83 ? 2.201 17.203 16.815 1.00 48.31 83 LYS A N 1
ATOM 645 C CA . LYS A 1 83 ? 1.032 17.775 17.515 1.00 48.31 83 LYS A CA 1
ATOM 646 C C . LYS A 1 83 ? -0.182 16.851 17.455 1.00 48.31 83 LYS A C 1
ATOM 648 O O . LYS A 1 83 ? -0.821 16.726 16.413 1.00 48.31 83 LYS A O 1
ATOM 653 N N . ASN A 1 84 ? -0.506 16.303 18.626 1.00 50.19 84 ASN A N 1
ATOM 654 C CA . ASN A 1 84 ? -1.731 15.608 19.043 1.00 50.19 84 ASN A CA 1
ATOM 655 C C . ASN A 1 84 ? -2.099 14.283 18.361 1.00 50.19 84 ASN A C 1
ATOM 657 O O . ASN A 1 84 ? -3.047 13.652 18.816 1.00 50.19 84 ASN A O 1
ATOM 661 N N . LEU A 1 85 ? -1.374 13.839 17.335 1.00 55.59 85 LEU A N 1
ATOM 662 C CA . LEU A 1 85 ? -1.513 12.504 16.758 1.00 55.59 85 LEU A CA 1
ATOM 663 C C . LEU A 1 85 ? -0.125 12.048 16.283 1.00 55.59 85 LEU A C 1
ATOM 665 O O . LEU A 1 85 ? 0.409 12.598 15.322 1.00 55.59 85 LEU A O 1
ATOM 669 N N . GLU A 1 86 ? 0.473 11.090 16.989 1.00 57.03 86 GLU A N 1
ATOM 670 C CA . GLU A 1 86 ? 1.852 10.618 16.793 1.00 57.03 86 GLU A C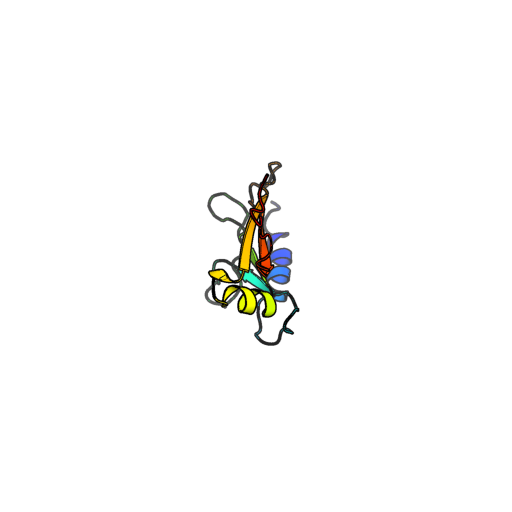A 1
ATOM 671 C C . GLU A 1 86 ? 1.982 9.624 15.627 1.00 57.03 86 GLU A C 1
ATOM 673 O O . GLU A 1 86 ? 2.638 8.594 15.743 1.00 57.03 86 GLU A O 1
ATOM 678 N N . TYR A 1 87 ? 1.356 9.898 14.479 1.00 61.16 87 TYR A N 1
ATOM 679 C CA . TYR A 1 87 ? 1.538 9.033 13.314 1.00 61.16 87 TYR A CA 1
ATOM 680 C C . TYR A 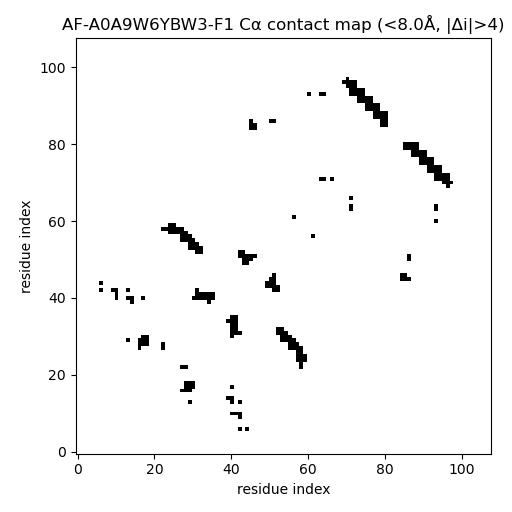1 87 ? 2.725 9.517 12.462 1.00 61.16 87 TYR A C 1
ATOM 682 O O . TYR A 1 87 ? 2.724 10.663 11.990 1.00 61.16 87 TYR A O 1
ATOM 690 N N . PRO A 1 88 ? 3.752 8.677 12.237 1.00 62.03 88 PRO A N 1
ATOM 691 C CA . PRO A 1 88 ? 4.752 8.954 11.220 1.00 62.03 88 PRO A CA 1
ATOM 692 C C . PRO A 1 88 ? 4.109 8.848 9.835 1.00 62.03 88 PRO A C 1
ATOM 694 O O . PRO A 1 88 ? 3.402 7.889 9.531 1.00 62.03 88 PRO A O 1
ATOM 697 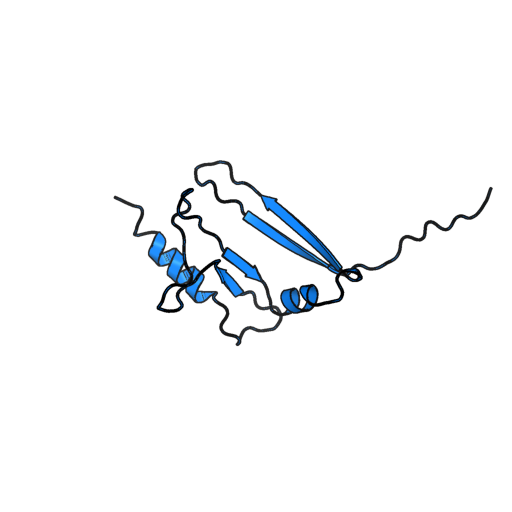N N . VAL A 1 89 ? 4.366 9.831 8.976 1.00 65.38 89 VAL A N 1
ATOM 698 C CA . VAL A 1 89 ? 4.066 9.734 7.546 1.00 65.38 89 VAL A CA 1
ATOM 699 C C . VAL A 1 89 ? 5.365 9.403 6.831 1.00 65.38 89 VAL A C 1
ATOM 701 O O . VAL A 1 89 ? 6.297 10.205 6.843 1.00 65.38 89 VAL A O 1
ATOM 704 N N . TYR A 1 90 ? 5.418 8.237 6.194 1.00 66.25 90 TYR A N 1
ATOM 705 C CA . TYR A 1 90 ? 6.519 7.869 5.310 1.00 66.25 90 TYR A CA 1
ATOM 706 C C . TYR A 1 90 ? 6.142 8.193 3.867 1.00 66.25 90 TYR A C 1
ATOM 708 O O . TYR A 1 90 ? 5.118 7.737 3.362 1.00 66.25 90 TYR A O 1
ATOM 716 N N . VAL A 1 91 ? 6.978 8.977 3.199 1.00 68.38 91 VAL A N 1
ATOM 717 C CA . VAL A 1 91 ? 6.876 9.271 1.773 1.00 68.38 91 VAL A CA 1
ATOM 718 C C . VAL A 1 91 ? 8.009 8.541 1.069 1.00 68.38 91 VAL A C 1
ATOM 720 O O . VAL A 1 91 ? 9.182 8.797 1.322 1.00 68.38 91 VAL A O 1
ATOM 723 N N . VAL A 1 92 ? 7.661 7.627 0.167 1.00 71.50 92 VAL A N 1
ATOM 724 C CA . VAL A 1 92 ? 8.635 6.865 -0.620 1.00 71.50 92 VAL A CA 1
ATOM 725 C C . VAL A 1 92 ? 8.628 7.380 -2.056 1.00 71.50 92 VAL A C 1
ATOM 727 O O . VAL A 1 92 ? 7.598 7.353 -2.725 1.00 71.50 92 VAL A O 1
ATOM 730 N N . GLY A 1 93 ? 9.777 7.853 -2.533 1.00 75.44 93 GLY A N 1
ATOM 731 C CA . GLY A 1 93 ? 10.000 8.279 -3.912 1.00 75.44 93 GLY A CA 1
ATOM 732 C C . GLY A 1 93 ? 10.994 7.365 -4.623 1.00 75.44 93 GLY A C 1
ATOM 733 O O . GLY A 1 93 ? 11.981 6.936 -4.031 1.00 75.44 93 GLY A O 1
ATOM 734 N N . ILE A 1 94 ? 10.760 7.088 -5.905 1.00 79.06 94 ILE A N 1
ATOM 735 C CA . ILE A 1 94 ? 11.679 6.321 -6.754 1.00 79.06 94 ILE A CA 1
ATOM 736 C C . ILE A 1 94 ? 12.116 7.209 -7.912 1.00 79.06 94 ILE A C 1
ATOM 738 O O . ILE A 1 94 ? 11.277 7.771 -8.616 1.00 79.06 94 ILE A O 1
ATOM 742 N N . TRP A 1 95 ? 13.425 7.300 -8.134 1.00 76.69 95 TRP A N 1
ATOM 743 C CA . TRP A 1 95 ? 14.005 8.024 -9.263 1.00 76.69 95 TRP A CA 1
ATOM 744 C C . TRP A 1 95 ? 14.891 7.085 -10.082 1.00 76.69 95 TRP A C 1
ATOM 746 O O . TRP A 1 95 ? 15.614 6.259 -9.524 1.00 76.69 95 TRP A O 1
ATOM 756 N N . THR A 1 96 ? 14.852 7.201 -11.413 1.00 73.69 96 THR A N 1
ATOM 757 C CA . THR A 1 96 ? 15.752 6.423 -12.281 1.00 73.69 96 THR A CA 1
ATOM 758 C C . THR A 1 96 ? 17.183 6.913 -12.088 1.00 73.69 96 THR A C 1
ATOM 760 O O . THR A 1 96 ? 17.451 8.108 -12.213 1.00 73.69 96 THR A O 1
ATOM 763 N N . ALA A 1 97 ? 18.111 5.995 -11.817 1.00 65.00 97 ALA A N 1
ATOM 764 C CA . ALA A 1 97 ? 19.523 6.326 -11.740 1.00 65.00 97 ALA A CA 1
ATOM 765 C C . ALA A 1 97 ? 20.060 6.524 -13.166 1.00 65.00 97 ALA A C 1
ATOM 767 O O . ALA A 1 97 ? 20.327 5.562 -13.881 1.00 65.00 97 ALA A O 1
ATOM 768 N N . HIS A 1 98 ? 20.203 7.773 -13.610 1.00 52.47 98 HIS A N 1
ATOM 769 C CA . HIS A 1 98 ? 21.043 8.070 -14.767 1.00 52.47 98 HIS A CA 1
ATOM 770 C C . HIS A 1 98 ? 22.491 8.165 -14.275 1.00 52.47 98 HIS A C 1
ATOM 772 O O . HIS A 1 98 ? 22.850 9.098 -13.560 1.00 52.47 98 HIS A O 1
ATOM 778 N N . VAL A 1 99 ? 23.337 7.203 -14.651 1.00 52.44 99 VAL A N 1
ATOM 779 C CA . VAL A 1 99 ? 24.791 7.330 -14.485 1.00 52.44 99 VAL A CA 1
ATOM 780 C C . VAL A 1 99 ? 25.288 8.390 -15.467 1.00 52.44 99 VAL A C 1
ATOM 782 O O . VAL A 1 99 ? 25.463 8.055 -16.628 1.00 52.44 99 VAL A O 1
ATOM 785 N N . VAL A 1 100 ? 25.523 9.629 -15.013 1.00 40.03 100 VAL A N 1
ATOM 786 C CA . VAL A 1 100 ? 26.638 10.501 -15.451 1.00 40.03 100 VAL A CA 1
ATOM 787 C C . VAL A 1 100 ? 26.907 11.574 -14.379 1.00 40.03 100 VAL A C 1
ATOM 789 O O . VAL A 1 100 ? 26.200 12.571 -14.316 1.00 40.03 100 VAL A O 1
ATOM 792 N N . VAL A 1 101 ? 27.998 11.433 -13.618 1.00 36.59 101 VAL A N 1
ATOM 793 C CA . VAL A 1 101 ? 29.021 12.492 -13.506 1.00 36.59 101 VAL A CA 1
ATOM 794 C C . VAL A 1 101 ? 30.368 11.786 -13.595 1.00 36.59 101 VAL A C 1
ATOM 796 O O . VAL A 1 101 ? 30.898 11.272 -12.613 1.00 36.59 101 VAL A O 1
ATOM 799 N N . GLY A 1 102 ? 30.909 11.724 -14.810 1.00 34.72 102 GLY A N 1
ATOM 800 C CA . GLY A 1 102 ? 32.336 11.525 -14.987 1.00 34.72 102 GLY A CA 1
ATOM 801 C C . GLY A 1 102 ? 33.053 12.771 -14.484 1.00 34.72 102 GLY A C 1
ATOM 802 O O . GLY A 1 102 ? 33.020 13.806 -15.143 1.00 34.72 102 GLY A O 1
ATOM 803 N N . LEU A 1 103 ? 33.727 12.673 -13.341 1.00 32.12 103 LEU A N 1
ATOM 804 C CA . LEU A 1 103 ? 34.912 13.491 -13.106 1.00 32.12 103 LEU A CA 1
ATOM 805 C C . LEU A 1 103 ? 36.029 12.855 -13.937 1.00 32.12 103 LEU A C 1
ATOM 807 O O . LEU A 1 103 ? 36.770 11.991 -13.477 1.00 32.12 103 LEU A O 1
ATOM 811 N N . LEU A 1 104 ? 36.074 13.235 -15.217 1.00 32.19 104 LEU A N 1
ATOM 812 C CA . LEU A 1 104 ? 37.248 13.039 -16.054 1.00 32.19 104 LEU A CA 1
ATOM 813 C C . LEU A 1 104 ? 38.420 13.727 -15.354 1.00 32.19 104 LEU A C 1
ATOM 815 O O . LEU A 1 104 ? 38.469 14.950 -15.245 1.00 32.19 104 LEU A O 1
ATOM 819 N N . SER A 1 105 ? 39.363 12.921 -14.875 1.00 41.69 105 SER A N 1
ATOM 820 C CA . SER A 1 1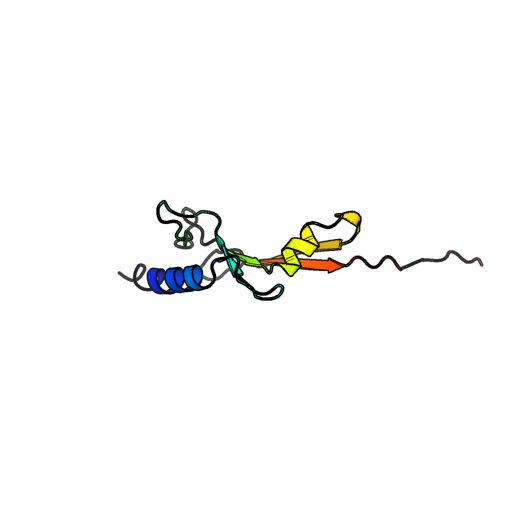05 ? 40.718 13.382 -14.641 1.00 41.69 105 SER A CA 1
ATOM 821 C C . SER A 1 105 ? 41.315 13.779 -15.991 1.00 41.69 105 SER A C 1
ATOM 823 O O . SER A 1 105 ? 41.566 12.921 -16.839 1.00 41.69 105 SER A O 1
ATOM 825 N N . SER A 1 106 ? 41.579 15.062 -16.190 1.00 34.75 106 SER A N 1
ATOM 826 C CA . SER A 1 106 ? 42.483 15.527 -17.238 1.00 34.75 106 SER A CA 1
ATOM 827 C C . SER A 1 106 ? 43.356 16.647 -16.683 1.00 34.75 106 SER A C 1
ATOM 829 O O . SER A 1 106 ? 42.943 17.797 -16.641 1.00 34.75 106 SER A O 1
ATOM 831 N N . LEU A 1 107 ? 44.510 16.190 -16.184 1.00 36.59 107 LEU A N 1
ATOM 832 C CA . LEU A 1 107 ? 45.871 16.738 -16.201 1.00 36.59 107 LEU A CA 1
ATOM 833 C C . LEU A 1 107 ? 46.127 18.262 -16.224 1.00 36.59 107 LEU A C 1
ATOM 835 O O . LEU A 1 107 ? 45.649 18.964 -17.113 1.00 36.59 107 LEU A O 1
ATOM 839 N N . LEU A 1 108 ? 47.121 18.610 -15.386 1.00 43.09 108 LEU A N 1
ATOM 840 C CA . LEU A 1 108 ? 47.881 19.859 -15.184 1.00 43.09 108 LEU A CA 1
ATOM 841 C C . LEU A 1 108 ? 47.289 20.858 -14.183 1.00 43.09 108 LEU A C 1
ATOM 843 O O . LEU A 1 108 ? 46.281 21.522 -14.493 1.00 43.09 108 LEU A O 1
#

Organism: NCBI:txid1490495

Mean predicted aligned error: 10.75 Å

Secondary structure (DSSP, 8-state):
--SSTTHHHHHHHHHHTB--S---TT--EEEES-B-TTSPBP---SBTTB---EEEE-HHHHHHHTS-GGGEEEEEEEEE--SS--PEEEEEEEEE------------

Sequence (108 aa):
MGGTDAKVPIQDKVTSLTFTGNEDNHQPFAFTWSYDDDDRPHVGTGSDQDLFLMGMTTKHLLHQLARDPATFVLNVDGTYKLKNLEYPVYVVGIWTAHVVVGLLSSLL

pLDDT: mean 75.29, std 17.47, range [32.12, 96.69]

Foldseek 3Di:
DPQPVVQVVVQVVLQVQADPVPADQFGKGKAAPDADPVRGHQAFSLDPVTRGGMDMDGNNVVVLVPDDPVFKDKDWDWDADPPDRGHIDIDIDIDTDDDDDPPDDDDD